Protein AF-A0A7Y6AEL7-F1 (afdb_monomer_lite)

Foldseek 3Di:
DVVVVPVVVVVVVVVVVVVCCVVPPVVLPDDDDDDDDPPDDPPDDDFFEAEDEQLQADPPPVSSVVVVVCVVVVVGPYYHYDYDNYNYPRRPD

Structure (mmCIF, N/CA/C/O backbone):
data_AF-A0A7Y6AEL7-F1
#
_entry.id   AF-A0A7Y6AEL7-F1
#
loop_
_atom_site.group_PDB
_atom_site.id
_atom_site.type_symbol
_atom_site.label_atom_id
_atom_site.label_alt_id
_atom_site.label_comp_id
_atom_site.label_asym_id
_atom_site.label_entity_id
_atom_site.label_seq_id
_atom_site.pdbx_PDB_ins_code
_atom_site.Cartn_x
_atom_site.Cartn_y
_atom_site.Cartn_z
_atom_site.occupancy
_atom_site.B_iso_or_equiv
_atom_site.auth_seq_id
_atom_site.auth_comp_id
_atom_site.auth_asym_id
_atom_site.auth_atom_id
_atom_site.pdbx_PDB_model_num
ATOM 1 N N . MET A 1 1 ? 46.525 -4.388 -18.466 1.00 58.16 1 MET A N 1
ATOM 2 C CA . MET A 1 1 ? 45.247 -3.971 -19.102 1.00 58.16 1 MET A CA 1
ATOM 3 C C . MET A 1 1 ? 44.014 -4.304 -18.258 1.00 58.16 1 MET A C 1
ATOM 5 O O . MET A 1 1 ? 43.192 -3.418 -18.089 1.00 58.16 1 MET A O 1
ATOM 9 N N . ARG A 1 2 ? 43.898 -5.507 -17.672 1.00 61.78 2 ARG A N 1
ATOM 10 C CA . ARG A 1 2 ? 42.736 -5.942 -16.859 1.00 61.78 2 ARG A CA 1
ATOM 11 C C . ARG A 1 2 ? 42.332 -4.985 -15.721 1.00 61.78 2 ARG A C 1
ATOM 13 O O . ARG A 1 2 ? 41.154 -4.709 -15.544 1.00 61.78 2 ARG A O 1
ATOM 20 N N . THR A 1 3 ? 43.298 -4.415 -15.006 1.00 61.06 3 THR A N 1
ATOM 21 C CA . THR A 1 3 ? 43.053 -3.524 -13.856 1.00 61.06 3 THR A CA 1
ATOM 22 C C . THR A 1 3 ? 42.461 -2.165 -14.237 1.00 61.06 3 THR A C 1
ATOM 24 O O . THR A 1 3 ? 41.734 -1.584 -13.441 1.00 61.06 3 THR A O 1
ATOM 27 N N . LYS A 1 4 ? 42.713 -1.668 -15.460 1.00 68.69 4 LYS A N 1
ATOM 28 C CA . LYS A 1 4 ? 42.194 -0.364 -15.921 1.00 68.69 4 LYS A CA 1
ATOM 29 C C . LYS A 1 4 ? 40.688 -0.395 -16.196 1.00 68.69 4 LYS A C 1
ATOM 31 O O . LYS A 1 4 ? 40.034 0.634 -16.102 1.00 68.69 4 LYS A O 1
ATOM 36 N N . PHE A 1 5 ? 40.146 -1.575 -16.499 1.00 78.56 5 PHE A N 1
ATOM 37 C CA . PHE A 1 5 ? 38.723 -1.757 -16.782 1.00 78.56 5 PHE A CA 1
ATOM 38 C C . PHE A 1 5 ? 37.931 -2.301 -15.590 1.00 78.56 5 PHE A C 1
ATOM 40 O O . PHE A 1 5 ? 36.711 -2.199 -15.588 1.00 78.56 5 PHE A O 1
ATOM 47 N N . ALA A 1 6 ? 38.598 -2.830 -14.560 1.00 83.00 6 ALA A N 1
ATOM 48 C CA . ALA A 1 6 ? 37.932 -3.411 -13.396 1.00 83.00 6 ALA A CA 1
ATOM 49 C C . ALA A 1 6 ? 37.073 -2.387 -12.634 1.00 83.00 6 ALA A C 1
ATOM 51 O O . ALA A 1 6 ? 35.922 -2.670 -12.318 1.00 83.00 6 ALA A O 1
ATOM 52 N N . LEU A 1 7 ? 37.605 -1.183 -12.394 1.00 88.31 7 LEU A N 1
ATOM 53 C CA . LEU A 1 7 ? 36.875 -0.112 -11.713 1.00 88.31 7 LEU A CA 1
ATOM 54 C C . LEU A 1 7 ? 35.671 0.408 -12.526 1.00 88.31 7 LEU A C 1
ATOM 56 O O . LEU A 1 7 ? 34.565 0.381 -11.989 1.00 88.31 7 LEU A O 1
ATOM 60 N N . PRO A 1 8 ? 35.816 0.839 -13.799 1.00 90.31 8 PRO A N 1
ATOM 61 C CA . PRO A 1 8 ? 34.667 1.313 -14.570 1.00 90.31 8 PRO A CA 1
ATOM 62 C C . PRO A 1 8 ? 33.629 0.210 -14.817 1.00 90.31 8 PRO A C 1
ATOM 64 O O . PRO A 1 8 ? 32.435 0.493 -14.769 1.00 90.31 8 PRO A O 1
ATOM 67 N N . LEU A 1 9 ? 34.048 -1.049 -15.005 1.00 93.19 9 LEU A N 1
ATOM 68 C CA . LEU A 1 9 ? 33.119 -2.175 -15.135 1.00 93.19 9 LEU A CA 1
ATOM 69 C C . LEU A 1 9 ? 32.382 -2.463 -13.820 1.00 93.19 9 LEU A C 1
ATOM 71 O O . LEU A 1 9 ? 31.184 -2.732 -13.840 1.00 93.19 9 LEU A O 1
ATOM 75 N N . GLY A 1 10 ? 33.070 -2.357 -12.680 1.00 93.25 10 GLY A N 1
ATOM 76 C CA . GLY A 1 10 ? 32.456 -2.468 -11.358 1.00 93.25 10 GLY A CA 1
ATOM 77 C C . GLY A 1 10 ? 31.407 -1.382 -11.108 1.00 93.25 10 GLY A C 1
ATOM 78 O O . GLY A 1 10 ? 30.303 -1.691 -10.667 1.00 93.25 10 GLY A O 1
ATOM 79 N N . ILE A 1 11 ? 31.711 -0.129 -11.463 1.00 96.19 11 ILE A N 1
ATOM 80 C CA . ILE A 1 11 ? 30.766 0.995 -11.361 1.00 96.19 11 ILE A CA 1
ATOM 81 C C . ILE A 1 11 ? 29.556 0.771 -12.272 1.00 96.19 11 ILE A C 1
ATOM 83 O O . ILE A 1 11 ? 28.420 0.903 -11.821 1.00 96.19 11 ILE A O 1
ATOM 87 N N . ALA A 1 12 ? 29.782 0.395 -13.535 1.00 97.06 12 ALA A N 1
ATOM 88 C CA . ALA A 1 12 ? 28.702 0.112 -14.477 1.00 97.06 12 ALA A CA 1
ATOM 89 C C . ALA A 1 12 ? 27.802 -1.033 -13.984 1.00 97.06 12 ALA A C 1
ATOM 91 O O . ALA A 1 12 ? 26.577 -0.921 -14.030 1.00 97.06 12 ALA A O 1
ATOM 92 N N . GLY A 1 13 ? 28.402 -2.102 -13.449 1.00 97.69 13 GLY A N 1
ATOM 93 C CA . GLY A 1 13 ? 27.677 -3.228 -12.862 1.00 97.69 13 GLY A CA 1
ATOM 94 C C . GLY A 1 13 ? 26.822 -2.819 -11.661 1.00 97.69 13 GLY A C 1
ATOM 95 O O . GLY A 1 13 ? 25.636 -3.142 -11.614 1.00 97.69 13 GLY A O 1
ATOM 96 N N . ALA A 1 14 ? 27.387 -2.056 -10.722 1.00 98.06 14 ALA A N 1
ATOM 97 C CA . ALA A 1 14 ? 26.647 -1.543 -9.570 1.00 98.06 14 ALA A CA 1
ATOM 98 C C . ALA A 1 14 ? 25.503 -0.605 -9.990 1.00 98.06 14 ALA A C 1
ATOM 100 O O . ALA A 1 14 ? 24.386 -0.731 -9.492 1.00 98.06 14 ALA A O 1
ATOM 101 N N . GLY A 1 15 ? 25.748 0.289 -10.953 1.00 98.25 15 GLY A N 1
ATOM 102 C CA . GLY A 1 15 ? 24.730 1.187 -11.497 1.00 98.25 15 GLY A CA 1
ATOM 103 C C . GLY A 1 15 ? 23.558 0.432 -12.128 1.00 98.25 15 GLY A C 1
ATOM 104 O O . GLY A 1 15 ? 22.401 0.706 -11.807 1.00 98.25 15 GLY A O 1
ATOM 105 N N . ALA A 1 16 ? 23.845 -0.572 -12.962 1.00 98.19 16 ALA A N 1
ATOM 106 C CA . ALA A 1 16 ? 22.817 -1.420 -13.563 1.00 98.19 16 ALA A CA 1
ATOM 107 C C . ALA A 1 16 ? 22.005 -2.189 -12.504 1.00 98.19 16 ALA A C 1
ATOM 109 O O . ALA A 1 16 ? 20.776 -2.270 -12.604 1.00 98.19 16 ALA A O 1
ATOM 110 N N . ALA A 1 17 ? 22.666 -2.707 -11.464 1.00 98.12 17 ALA A N 1
ATOM 111 C CA . ALA A 1 17 ? 21.999 -3.383 -10.354 1.00 98.12 17 ALA A CA 1
ATOM 112 C C . ALA A 1 17 ? 21.064 -2.437 -9.580 1.00 98.12 17 ALA A C 1
ATOM 114 O O . ALA A 1 17 ? 19.907 -2.787 -9.348 1.00 98.12 17 ALA A O 1
ATOM 115 N N . CYS A 1 18 ? 21.518 -1.224 -9.248 1.00 98.19 18 CYS A N 1
ATOM 116 C CA . CYS A 1 18 ? 20.702 -0.213 -8.571 1.00 98.19 18 CYS A CA 1
ATOM 117 C C . CYS A 1 18 ? 19.471 0.183 -9.394 1.00 98.19 18 CYS A C 1
ATOM 119 O O . CYS A 1 18 ? 18.365 0.210 -8.857 1.00 98.19 18 CYS A O 1
ATOM 121 N N . LEU A 1 19 ? 19.636 0.444 -10.696 1.00 98.00 19 LEU A N 1
ATOM 122 C CA . LEU A 1 19 ? 18.520 0.783 -11.585 1.00 98.00 19 LEU A CA 1
ATOM 123 C C . LEU A 1 19 ? 17.504 -0.356 -11.672 1.00 98.00 19 LEU A C 1
ATOM 125 O O . LEU A 1 19 ? 16.301 -0.126 -11.551 1.00 98.00 19 LEU A O 1
ATOM 129 N N . THR A 1 20 ? 17.983 -1.591 -11.821 1.00 97.50 20 THR A N 1
ATOM 130 C CA . THR A 1 20 ? 17.120 -2.776 -11.863 1.00 97.50 20 THR A CA 1
ATOM 131 C C . THR A 1 20 ? 16.361 -2.943 -10.551 1.00 97.50 20 THR A C 1
ATOM 133 O O . THR A 1 20 ? 15.147 -3.135 -10.565 1.00 97.50 20 THR A O 1
ATOM 136 N N . TYR A 1 21 ? 17.041 -2.813 -9.411 1.00 97.50 21 TYR A N 1
ATOM 137 C CA . TYR A 1 21 ? 16.418 -2.883 -8.092 1.00 97.50 21 TYR A CA 1
ATOM 138 C C . TYR A 1 21 ? 15.345 -1.802 -7.912 1.00 97.50 21 TYR A C 1
ATOM 140 O O . TYR A 1 21 ? 14.203 -2.115 -7.563 1.00 97.50 21 TYR A O 1
ATOM 148 N N . ALA A 1 22 ? 15.682 -0.547 -8.214 1.00 96.75 22 ALA A N 1
ATOM 149 C CA . ALA A 1 22 ? 14.775 0.584 -8.076 1.00 96.75 22 ALA A CA 1
ATOM 150 C C . ALA A 1 22 ? 13.524 0.417 -8.953 1.00 96.75 22 ALA A C 1
ATOM 152 O O . ALA A 1 22 ? 12.393 0.529 -8.473 1.00 96.75 22 ALA A O 1
ATOM 153 N N . ALA A 1 23 ? 13.730 0.086 -10.231 1.00 94.31 23 ALA A N 1
ATOM 154 C CA . ALA A 1 23 ? 12.668 -0.015 -11.220 1.00 94.31 23 ALA A CA 1
ATOM 155 C C . ALA A 1 23 ? 11.818 -1.279 -11.070 1.00 94.31 23 ALA A C 1
ATOM 157 O O . ALA A 1 23 ? 10.633 -1.234 -11.393 1.00 94.31 23 ALA A O 1
ATOM 158 N N . ALA A 1 24 ? 12.377 -2.408 -10.620 1.00 92.94 24 ALA A N 1
ATOM 159 C CA . ALA A 1 24 ? 11.660 -3.683 -10.529 1.00 92.94 24 ALA A CA 1
ATOM 160 C C . ALA A 1 24 ? 11.024 -3.921 -9.151 1.00 92.94 24 ALA A C 1
ATOM 162 O O . ALA A 1 24 ? 9.895 -4.431 -9.087 1.00 92.94 24 ALA A O 1
ATOM 163 N N . TYR A 1 25 ? 11.723 -3.540 -8.077 1.00 94.44 25 TYR A N 1
ATOM 164 C CA . TYR A 1 25 ? 11.384 -3.885 -6.697 1.00 94.44 25 TYR A CA 1
ATOM 165 C C . TYR A 1 25 ? 11.024 -2.663 -5.849 1.00 94.44 25 TYR A C 1
ATOM 167 O O . TYR A 1 25 ? 9.881 -2.580 -5.398 1.00 94.44 25 TYR A O 1
ATOM 175 N N . GLU A 1 26 ? 11.946 -1.713 -5.664 1.00 95.81 26 GLU A N 1
ATOM 176 C CA . GLU A 1 26 ? 11.804 -0.641 -4.661 1.00 95.81 26 GLU A CA 1
ATOM 177 C C . GLU A 1 26 ? 10.536 0.189 -4.881 1.00 95.81 26 GLU A C 1
ATOM 179 O O . GLU A 1 26 ? 9.703 0.302 -3.983 1.00 95.81 26 GLU A O 1
ATOM 184 N N . ALA A 1 27 ? 10.307 0.652 -6.116 1.00 92.94 27 ALA A N 1
ATOM 185 C CA . ALA A 1 27 ? 9.133 1.449 -6.481 1.00 92.94 27 ALA A CA 1
ATOM 186 C C . ALA A 1 27 ? 7.783 0.720 -6.293 1.00 92.94 27 ALA A C 1
ATOM 188 O O . ALA A 1 27 ? 6.720 1.325 -6.412 1.00 92.94 27 ALA A O 1
ATOM 189 N N . ARG A 1 28 ? 7.798 -0.596 -6.043 1.00 93.56 28 ARG A N 1
ATOM 190 C CA . ARG A 1 28 ? 6.605 -1.441 -5.848 1.00 93.56 28 ARG A CA 1
ATOM 191 C C . ARG A 1 28 ? 6.628 -2.168 -4.502 1.00 93.56 28 ARG A C 1
ATOM 193 O O . ARG A 1 28 ? 5.873 -3.119 -4.293 1.00 93.56 28 ARG A O 1
ATOM 200 N N . SER A 1 29 ? 7.493 -1.727 -3.593 1.00 95.12 29 SER A N 1
ATOM 201 C CA . SER A 1 29 ? 7.717 -2.314 -2.277 1.00 95.12 29 SER A CA 1
ATOM 202 C C . SER A 1 29 ? 6.710 -1.772 -1.254 1.00 95.12 29 SER A C 1
ATOM 204 O O . SER A 1 29 ? 7.073 -1.165 -0.251 1.00 95.12 29 SER A O 1
ATOM 206 N N . PHE A 1 30 ? 5.413 -1.972 -1.506 1.00 95.88 30 PHE A N 1
ATOM 207 C CA . PHE A 1 30 ? 4.350 -1.455 -0.637 1.00 95.88 30 PHE A CA 1
ATOM 208 C C . PHE A 1 30 ? 4.440 -2.037 0.787 1.00 95.88 30 PHE A C 1
ATOM 210 O O . PHE A 1 30 ? 4.797 -3.207 0.984 1.00 95.88 30 PHE A O 1
ATOM 217 N N . ARG A 1 31 ? 4.121 -1.222 1.801 1.00 95.38 31 ARG A N 1
ATOM 218 C CA . ARG A 1 31 ? 4.243 -1.576 3.225 1.00 95.38 31 ARG A CA 1
ATOM 219 C C . ARG A 1 31 ? 2.993 -1.190 4.001 1.00 95.38 31 ARG A C 1
ATOM 221 O O . ARG A 1 31 ? 2.374 -0.169 3.734 1.00 95.38 31 ARG A O 1
ATOM 228 N N . LEU A 1 32 ? 2.656 -2.011 4.990 1.00 96.88 32 LEU A N 1
ATOM 229 C CA . LEU A 1 32 ? 1.590 -1.742 5.946 1.00 96.88 32 LEU A CA 1
ATOM 230 C C . LEU A 1 32 ? 2.210 -1.313 7.274 1.00 96.88 32 LEU A C 1
ATOM 232 O O . LEU A 1 32 ? 2.933 -2.092 7.898 1.00 96.88 32 LEU A O 1
ATOM 236 N N . ARG A 1 33 ? 1.896 -0.097 7.717 1.00 97.06 33 ARG A N 1
ATOM 237 C CA . ARG A 1 33 ? 2.252 0.393 9.050 1.00 97.06 33 ARG A CA 1
ATOM 238 C C . ARG A 1 33 ? 1.110 0.096 10.017 1.00 97.06 33 ARG A C 1
ATOM 240 O O . ARG A 1 33 ? -0.051 0.305 9.683 1.00 97.06 33 ARG A O 1
ATOM 247 N N . ARG A 1 34 ? 1.443 -0.389 11.213 1.00 97.38 34 ARG A N 1
ATOM 248 C CA . ARG A 1 34 ? 0.493 -0.589 12.314 1.00 97.38 34 ARG A CA 1
ATOM 249 C C . ARG A 1 34 ? 0.886 0.319 13.464 1.00 97.38 34 ARG A C 1
ATOM 251 O O . ARG A 1 34 ? 2.067 0.425 13.782 1.00 97.38 34 ARG A O 1
ATOM 258 N N . VAL A 1 35 ? -0.103 0.987 14.035 1.00 96.88 35 VAL A N 1
ATOM 259 C CA . VAL A 1 35 ? 0.050 1.866 15.191 1.00 96.88 35 VAL A CA 1
ATOM 260 C C . VAL A 1 35 ? -1.111 1.566 16.123 1.00 96.88 35 VAL A C 1
ATOM 262 O O . VAL A 1 35 ? -2.246 1.436 15.667 1.00 96.88 35 VAL A O 1
ATOM 265 N N . GLU A 1 36 ? -0.819 1.447 17.410 1.00 96.00 36 GLU A N 1
ATOM 266 C CA . GLU A 1 36 ? -1.825 1.312 18.457 1.00 96.00 36 GLU A CA 1
ATOM 267 C C . GLU A 1 36 ? -1.909 2.631 19.217 1.00 96.00 36 GLU A C 1
ATOM 269 O O . GLU A 1 36 ? -0.887 3.223 19.567 1.00 96.00 36 GLU A O 1
ATOM 274 N N . VAL A 1 37 ? -3.130 3.115 19.434 1.00 95.25 37 VAL A N 1
ATOM 275 C CA . VAL A 1 37 ? -3.386 4.393 20.101 1.00 95.25 37 VAL A CA 1
ATOM 276 C C . VAL A 1 37 ? -4.394 4.150 21.225 1.00 95.25 37 VAL A C 1
ATOM 278 O O . VAL A 1 37 ? -5.459 3.586 20.957 1.00 95.25 37 VAL A O 1
ATOM 281 N N . PRO A 1 38 ? -4.117 4.574 22.473 1.00 93.75 38 PRO A N 1
ATOM 282 C CA . PRO A 1 38 ? -5.018 4.387 23.609 1.00 93.75 38 PRO A CA 1
ATOM 283 C C . PRO A 1 38 ? -6.144 5.435 23.600 1.00 93.75 38 PRO A C 1
ATOM 285 O O . PRO A 1 38 ? -6.272 6.242 24.514 1.00 93.75 38 PRO A O 1
ATOM 288 N N . ALA A 1 39 ? -6.941 5.450 22.532 1.00 94.62 39 ALA A N 1
ATOM 289 C CA . ALA A 1 39 ? -8.010 6.429 22.330 1.00 94.62 39 ALA A CA 1
ATOM 290 C C . ALA A 1 39 ? -9.371 5.980 22.894 1.00 94.62 39 ALA A C 1
ATOM 292 O O . ALA A 1 39 ? -10.292 6.787 22.982 1.00 94.62 39 ALA A O 1
ATOM 293 N N . LEU A 1 40 ? -9.521 4.698 23.248 1.00 95.44 40 LEU A N 1
ATOM 294 C CA . LEU A 1 40 ? -10.791 4.138 23.713 1.00 95.44 40 LEU A CA 1
ATOM 295 C C . LEU A 1 40 ? -10.903 4.150 25.248 1.00 95.44 40 LEU A C 1
ATOM 297 O O . LEU A 1 40 ? -9.913 3.883 25.935 1.00 95.44 40 LEU A O 1
ATOM 301 N N . PRO A 1 41 ? -12.109 4.393 25.797 1.00 96.06 41 PRO A N 1
ATOM 302 C CA . PRO A 1 41 ? -12.423 4.144 27.198 1.00 96.06 41 PRO A CA 1
ATOM 303 C C . PRO A 1 41 ? -12.009 2.749 27.687 1.00 96.06 41 PRO A C 1
ATOM 305 O O . PRO A 1 41 ? -12.010 1.765 26.943 1.00 96.06 41 PRO A O 1
ATOM 308 N N . ARG A 1 42 ? -11.702 2.649 28.985 1.00 93.75 42 ARG A N 1
ATOM 309 C CA . ARG A 1 42 ? -11.344 1.374 29.624 1.00 93.75 42 ARG A CA 1
ATOM 310 C C . ARG A 1 42 ? -12.482 0.358 29.497 1.00 93.75 42 ARG A C 1
ATOM 312 O O . ARG A 1 42 ? -13.647 0.699 29.663 1.00 93.75 42 ARG A O 1
ATOM 319 N N . GLY A 1 43 ? -12.122 -0.898 29.238 1.00 94.56 43 GLY A N 1
ATOM 320 C CA . GLY A 1 43 ? -13.076 -2.002 29.085 1.00 94.56 43 GLY A CA 1
ATOM 321 C C . GLY A 1 43 ? -13.709 -2.112 27.695 1.00 94.56 43 GLY A C 1
ATOM 322 O O . GLY A 1 43 ? -14.402 -3.091 27.430 1.00 94.56 43 GLY A O 1
ATOM 323 N N . MET A 1 44 ? -13.454 -1.167 26.783 1.00 97.00 44 MET A N 1
ATOM 324 C CA . MET A 1 44 ? -13.890 -1.304 25.394 1.00 97.00 44 MET A CA 1
ATOM 325 C C . MET A 1 44 ? -13.023 -2.303 24.630 1.00 97.00 44 MET A C 1
ATOM 327 O O . MET A 1 44 ? -11.803 -2.360 24.804 1.00 97.00 44 MET A O 1
ATOM 331 N N . ARG A 1 45 ? -13.654 -3.064 23.727 1.00 95.25 45 ARG A N 1
ATOM 332 C CA . ARG A 1 45 ? -12.913 -3.886 22.766 1.00 95.25 45 ARG A CA 1
ATOM 333 C C . ARG A 1 45 ? -12.071 -2.985 21.846 1.00 95.25 45 ARG A C 1
ATOM 335 O O . ARG A 1 45 ? -12.551 -1.915 21.468 1.00 95.25 45 ARG A O 1
ATOM 342 N N . PRO A 1 46 ? -10.873 -3.418 21.419 1.00 95.88 46 PRO A N 1
ATOM 343 C CA . PRO A 1 46 ? -10.108 -2.704 20.404 1.00 95.88 46 PRO A CA 1
ATOM 344 C C . PRO A 1 46 ? -10.899 -2.527 19.100 1.00 95.88 46 PRO A C 1
ATOM 346 O O . PRO A 1 46 ? -11.660 -3.414 18.697 1.00 95.88 46 PRO A O 1
ATOM 349 N N . LEU A 1 47 ? -10.678 -1.394 18.433 1.00 96.62 47 LEU A N 1
ATOM 350 C CA . LEU A 1 47 ? -11.183 -1.102 17.092 1.00 96.62 47 LEU A CA 1
ATOM 351 C C . LEU A 1 47 ? -10.013 -1.036 16.112 1.00 96.62 47 LEU A C 1
ATOM 353 O O . LEU A 1 47 ? -8.981 -0.429 16.403 1.00 96.62 47 LEU A O 1
ATOM 357 N N . ARG A 1 48 ? 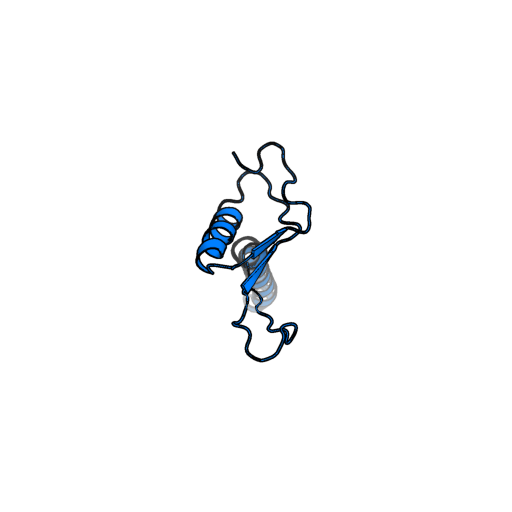-10.178 -1.643 14.937 1.00 97.19 48 ARG A N 1
ATOM 358 C CA . ARG A 1 48 ? -9.199 -1.605 13.848 1.00 97.19 48 ARG A CA 1
ATOM 359 C C . ARG A 1 48 ? -9.655 -0.629 12.778 1.00 97.19 48 ARG A C 1
ATOM 361 O O . ARG A 1 48 ? -10.687 -0.838 12.145 1.00 97.19 48 ARG A O 1
ATOM 368 N N . VAL A 1 49 ? -8.847 0.393 12.531 1.00 96.88 49 VAL A N 1
ATOM 369 C CA . VAL A 1 49 ? -9.073 1.357 11.452 1.00 96.88 49 VAL A CA 1
ATOM 370 C C . VAL A 1 49 ? -8.039 1.119 10.359 1.00 96.88 49 VAL A C 1
ATOM 372 O O . VAL A 1 49 ? -6.837 1.127 10.623 1.00 96.88 49 VAL A O 1
ATOM 375 N N . LEU A 1 50 ? -8.503 0.895 9.131 1.00 97.69 50 LEU A N 1
ATOM 376 C CA . LEU A 1 50 ? -7.663 0.917 7.940 1.00 97.69 50 LEU A CA 1
ATOM 377 C C . LEU A 1 50 ? -7.729 2.318 7.339 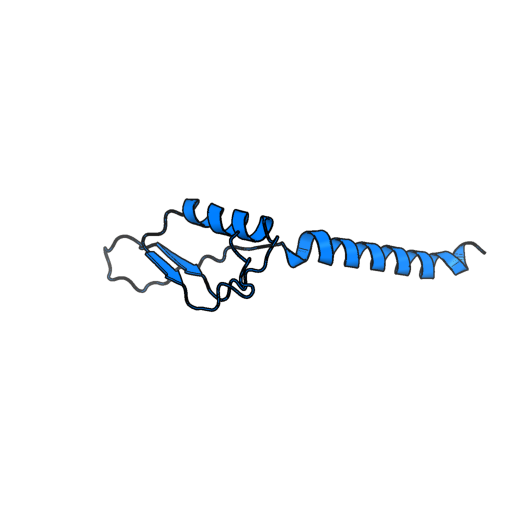1.00 97.69 50 LEU A C 1
ATOM 379 O O . LEU A 1 50 ? -8.742 2.680 6.751 1.00 97.69 50 LEU A O 1
ATOM 383 N N . GLN A 1 51 ? -6.650 3.084 7.469 1.00 96.56 51 GLN A N 1
ATOM 384 C CA . GLN A 1 51 ? -6.511 4.364 6.783 1.00 96.56 51 GLN A CA 1
ATOM 385 C C . GLN A 1 51 ? -5.696 4.195 5.499 1.00 96.56 51 GLN A C 1
ATOM 387 O O . GLN A 1 51 ? -4.610 3.614 5.517 1.00 96.56 51 GLN A O 1
ATOM 392 N N . VAL A 1 52 ? -6.214 4.734 4.401 1.00 96.62 52 VAL A N 1
ATOM 393 C CA . VAL A 1 52 ? -5.532 4.871 3.110 1.00 96.62 52 VAL A CA 1
ATOM 394 C C . VAL A 1 52 ? -5.618 6.326 2.647 1.00 96.62 52 VAL A C 1
ATOM 396 O O . VAL A 1 52 ? -6.535 7.048 3.028 1.00 96.62 52 VAL A O 1
ATOM 399 N N . SER A 1 53 ? -4.655 6.766 1.848 1.00 96.19 53 SER A N 1
ATOM 400 C CA . SER A 1 53 ? -4.619 8.117 1.284 1.00 96.19 53 SER A CA 1
ATOM 401 C C . SER A 1 53 ? -3.825 8.108 -0.008 1.00 96.19 53 SER A C 1
ATOM 403 O O . SER A 1 53 ? -2.956 7.244 -0.161 1.00 96.19 53 SER A O 1
ATOM 405 N N . ASP A 1 54 ? -4.108 9.078 -0.877 1.00 96.00 54 ASP A N 1
ATOM 406 C CA . ASP A 1 54 ? -3.253 9.510 -1.990 1.00 96.00 54 ASP A CA 1
ATOM 407 C C . ASP A 1 54 ? -2.705 8.325 -2.789 1.00 96.00 54 ASP A C 1
ATOM 409 O O . ASP A 1 54 ? -1.504 8.169 -3.025 1.00 96.00 54 ASP A O 1
ATOM 413 N N . ILE A 1 55 ? -3.605 7.403 -3.144 1.00 95.19 55 ILE A N 1
ATOM 414 C CA . ILE A 1 55 ? -3.225 6.179 -3.848 1.00 95.19 55 ILE A CA 1
ATOM 415 C C . ILE A 1 55 ? -2.609 6.528 -5.209 1.00 95.19 55 ILE A C 1
ATOM 417 O O . ILE A 1 55 ? -1.736 5.778 -5.670 1.00 95.19 55 ILE A O 1
ATOM 421 N N . HIS A 1 56 ? -3.041 7.635 -5.835 1.00 95.94 56 HIS A N 1
ATOM 422 C CA . HIS A 1 56 ? -2.603 8.092 -7.156 1.00 95.94 56 HIS A CA 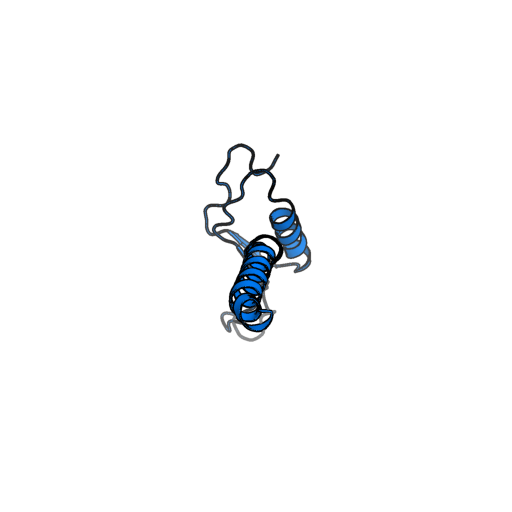1
ATOM 423 C C . HIS A 1 56 ? -2.494 6.923 -8.144 1.00 95.94 56 HIS A C 1
ATOM 425 O O . HIS A 1 56 ? -1.415 6.549 -8.627 1.00 95.94 56 HIS A O 1
ATOM 431 N N . MET A 1 57 ? -3.608 6.219 -8.328 1.00 96.00 57 MET A N 1
ATOM 432 C CA . MET A 1 57 ? -3.696 5.100 -9.252 1.00 96.00 57 MET A CA 1
ATOM 433 C C . MET A 1 57 ? -3.654 5.628 -10.686 1.00 96.00 57 MET A C 1
ATOM 435 O O . MET A 1 57 ? -4.368 6.569 -11.023 1.00 96.00 57 MET A O 1
ATOM 439 N N . VAL A 1 58 ? -2.841 4.984 -11.520 1.00 95.25 58 VAL A N 1
ATOM 440 C CA . VAL A 1 58 ? -2.815 5.180 -12.976 1.00 95.25 58 VAL A CA 1
ATOM 441 C C . VAL A 1 58 ? -2.987 3.835 -13.677 1.00 95.25 58 VAL A C 1
ATOM 443 O O . VAL A 1 58 ? -2.807 2.782 -13.044 1.00 95.25 58 VAL A O 1
ATOM 446 N N . CYS A 1 59 ? -3.316 3.854 -14.969 1.00 95.44 59 CYS A N 1
ATOM 447 C CA . CYS A 1 59 ? -3.548 2.637 -15.739 1.00 95.44 59 CYS A CA 1
ATOM 448 C C . CYS A 1 59 ? -2.346 1.664 -15.667 1.00 95.44 59 CYS A C 1
ATOM 450 O O . CYS A 1 59 ? -1.175 2.050 -15.614 1.00 95.44 59 CYS A O 1
ATOM 452 N N . GLY A 1 60 ? -2.632 0.358 -15.604 1.00 92.50 60 GLY A N 1
ATOM 453 C CA . GLY A 1 60 ? -1.618 -0.706 -15.630 1.00 92.50 60 GLY A CA 1
ATOM 454 C C . GLY A 1 60 ? -0.923 -1.035 -14.296 1.00 92.50 60 GLY A C 1
ATOM 455 O O . GLY A 1 60 ? -0.144 -1.992 -14.237 1.00 92.50 60 GLY A O 1
ATOM 456 N N . GLN A 1 61 ? -1.214 -0.340 -13.187 1.00 94.06 61 GLN A N 1
ATOM 457 C CA . GLN A 1 61 ? -0.587 -0.589 -11.872 1.00 94.06 61 GLN A CA 1
ATOM 458 C C . GLN A 1 61 ? -1.145 -1.814 -11.109 1.00 94.06 61 GLN A C 1
ATOM 460 O O . GLN A 1 61 ? -1.464 -1.745 -9.918 1.00 94.06 61 GLN A O 1
ATOM 465 N N . ARG A 1 62 ? -1.190 -2.991 -11.752 1.00 93.19 62 ARG A N 1
ATOM 466 C CA . ARG A 1 62 ? -1.776 -4.235 -11.198 1.00 93.19 62 ARG A CA 1
ATOM 467 C C . ARG A 1 62 ? -1.229 -4.624 -9.819 1.00 93.19 62 ARG A C 1
ATOM 469 O O . ARG A 1 62 ? -1.999 -4.944 -8.924 1.00 93.19 62 ARG A O 1
ATOM 476 N N . LYS A 1 63 ? 0.087 -4.503 -9.598 1.00 94.25 63 LYS A N 1
ATOM 477 C CA . LYS A 1 63 ? 0.716 -4.789 -8.290 1.00 94.25 63 LYS A CA 1
ATOM 478 C C . LYS A 1 63 ? 0.179 -3.899 -7.158 1.00 94.25 63 LYS A C 1
ATOM 480 O O . LYS A 1 63 ? 0.010 -4.388 -6.044 1.00 94.25 63 LYS A O 1
ATOM 485 N N . LYS A 1 64 ? -0.085 -2.612 -7.430 1.00 95.38 64 LYS A N 1
ATOM 486 C CA . LYS A 1 64 ? -0.672 -1.678 -6.453 1.00 95.38 64 LYS A CA 1
ATOM 487 C C . LYS A 1 64 ? -2.117 -2.078 -6.156 1.00 95.38 64 LYS A C 1
ATOM 489 O O . LYS A 1 64 ? -2.489 -2.175 -4.992 1.00 95.38 64 LYS A O 1
ATOM 494 N N . GLN A 1 65 ? -2.895 -2.398 -7.195 1.00 95.12 65 GLN A N 1
ATOM 495 C CA . GLN A 1 65 ? -4.266 -2.891 -7.037 1.00 95.12 65 GLN A CA 1
ATOM 496 C C . GLN A 1 65 ? -4.321 -4.178 -6.198 1.00 95.12 65 GLN A C 1
ATOM 498 O O . GLN A 1 65 ? -5.109 -4.267 -5.261 1.00 95.12 65 GLN A O 1
ATOM 503 N N . ASP A 1 66 ? -3.457 -5.156 -6.475 1.00 95.62 66 ASP A N 1
ATOM 504 C CA . ASP A 1 66 ? -3.408 -6.417 -5.725 1.00 95.62 66 ASP A CA 1
ATOM 505 C C . ASP A 1 66 ? -3.001 -6.208 -4.268 1.00 95.62 66 ASP A C 1
ATOM 507 O O . ASP A 1 66 ? -3.548 -6.848 -3.367 1.00 95.62 66 ASP A O 1
ATOM 511 N N . TRP A 1 67 ? -2.064 -5.294 -4.015 1.00 96.50 67 TRP A N 1
ATOM 512 C CA . TRP A 1 67 ? -1.696 -4.918 -2.657 1.00 96.50 67 TRP A CA 1
ATOM 513 C C . TRP A 1 67 ? -2.877 -4.291 -1.905 1.00 96.50 67 TRP A C 1
ATOM 515 O O . TRP A 1 67 ? -3.175 -4.729 -0.795 1.00 96.50 67 TRP A O 1
ATOM 525 N N . LEU A 1 68 ? -3.602 -3.353 -2.526 1.00 95.69 68 LEU A N 1
ATOM 526 C CA . LEU A 1 68 ? -4.805 -2.744 -1.946 1.00 95.69 68 LEU A CA 1
ATOM 527 C C . LEU A 1 68 ? -5.893 -3.786 -1.664 1.00 95.69 68 LEU A C 1
ATOM 529 O O . LEU A 1 68 ? -6.452 -3.802 -0.569 1.00 95.69 68 LEU A O 1
ATOM 533 N N . ARG A 1 69 ? -6.148 -4.713 -2.599 1.00 95.38 69 ARG A N 1
ATOM 534 C CA . ARG A 1 69 ? -7.109 -5.815 -2.404 1.00 95.38 69 ARG A CA 1
ATOM 535 C C . ARG A 1 69 ? -6.750 -6.670 -1.187 1.00 95.38 69 ARG A C 1
ATOM 537 O O . ARG A 1 69 ? -7.630 -7.047 -0.418 1.00 95.38 69 ARG A O 1
ATOM 544 N N . ARG A 1 70 ? -5.458 -6.942 -0.963 1.00 97.06 70 ARG A N 1
ATOM 545 C CA . ARG A 1 70 ? -4.990 -7.713 0.204 1.00 97.06 70 ARG A CA 1
ATOM 546 C C . ARG A 1 70 ? -5.236 -7.002 1.535 1.00 97.06 70 ARG A C 1
ATOM 548 O O . ARG A 1 70 ? -5.336 -7.687 2.550 1.00 97.06 70 ARG A O 1
ATOM 555 N N . LEU A 1 71 ? -5.384 -5.674 1.558 1.00 96.88 71 LEU A N 1
ATOM 556 C CA . LEU A 1 71 ? -5.699 -4.944 2.793 1.00 96.88 71 LEU A CA 1
ATOM 557 C C . LEU A 1 71 ? -7.071 -5.332 3.360 1.00 96.88 71 LEU A C 1
ATOM 559 O O . LEU A 1 71 ? -7.247 -5.307 4.576 1.00 96.88 71 LEU A O 1
ATOM 563 N N . ALA A 1 72 ? -8.012 -5.786 2.525 1.00 93.94 72 ALA A N 1
ATOM 564 C CA . ALA A 1 72 ? -9.308 -6.283 2.990 1.00 93.94 72 ALA A CA 1
ATOM 565 C C . ALA A 1 72 ? -9.174 -7.497 3.933 1.00 93.94 72 ALA A C 1
ATOM 567 O O . ALA A 1 72 ? -9.977 -7.668 4.852 1.00 93.94 72 ALA A O 1
ATOM 568 N N . ALA A 1 73 ? -8.114 -8.303 3.782 1.00 96.94 73 ALA A N 1
ATOM 569 C CA . ALA A 1 73 ? -7.843 -9.441 4.661 1.00 96.94 73 ALA A CA 1
ATOM 570 C C . ALA A 1 73 ? -7.508 -9.029 6.109 1.00 96.94 73 ALA A C 1
ATOM 572 O O . ALA A 1 73 ? -7.563 -9.866 7.010 1.00 96.94 73 ALA A O 1
ATOM 573 N N . LEU A 1 74 ? -7.208 -7.746 6.358 1.00 96.75 74 LEU A N 1
ATOM 574 C CA . LEU A 1 74 ? -7.003 -7.207 7.707 1.00 96.75 74 LEU A CA 1
ATOM 575 C C . LEU A 1 74 ? -8.294 -7.166 8.534 1.00 96.75 74 LEU A C 1
ATOM 577 O O . LEU A 1 74 ? -8.213 -7.042 9.757 1.00 96.75 74 LEU A O 1
ATOM 581 N N . LYS A 1 75 ? -9.465 -7.285 7.888 1.00 96.31 75 LYS A N 1
ATOM 582 C CA . LYS A 1 75 ? -10.791 -7.207 8.521 1.00 96.31 75 LYS A CA 1
ATOM 583 C C . LYS A 1 75 ? -10.928 -5.971 9.435 1.00 96.31 75 LYS A C 1
ATOM 585 O O . LYS A 1 75 ? -11.214 -6.135 10.626 1.00 96.31 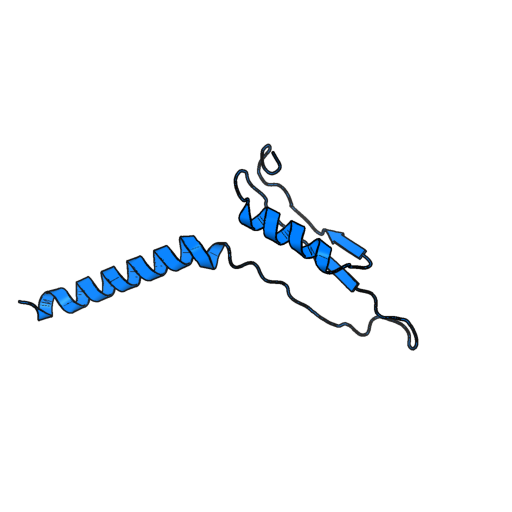75 LYS A O 1
ATOM 590 N N . PRO A 1 76 ? -10.651 -4.753 8.930 1.00 97.62 76 PRO A N 1
ATOM 591 C CA . PRO A 1 76 ? -10.820 -3.546 9.730 1.00 97.62 76 PRO A CA 1
ATOM 592 C C . PRO A 1 76 ? -12.291 -3.369 10.128 1.00 97.62 76 PRO A C 1
ATOM 594 O O . PRO A 1 76 ? -13.185 -3.768 9.385 1.00 97.62 76 PRO A O 1
ATOM 597 N N . ASP A 1 77 ? -12.532 -2.761 11.287 1.00 97.12 77 ASP A N 1
ATOM 598 C CA . ASP A 1 77 ? -13.870 -2.320 11.689 1.00 97.12 77 ASP A CA 1
ATOM 599 C C . ASP A 1 77 ? -14.301 -1.095 10.858 1.00 97.12 77 ASP A C 1
ATOM 601 O O . ASP A 1 77 ? -15.472 -0.964 10.516 1.00 97.12 77 ASP A O 1
ATOM 605 N N . PHE A 1 78 ? -13.347 -0.227 10.486 1.00 96.56 78 PHE A N 1
ATOM 606 C CA . PHE A 1 78 ? -13.591 0.973 9.680 1.00 96.56 78 PHE A CA 1
ATOM 607 C C . PHE A 1 78 ? -12.520 1.175 8.605 1.00 96.56 78 PHE A C 1
ATOM 609 O O . PHE A 1 78 ? -11.327 1.014 8.870 1.00 96.56 78 PHE A O 1
ATOM 616 N N . GLY A 1 79 ? -12.942 1.575 7.404 1.00 95.81 79 GLY A N 1
ATOM 617 C CA . GLY A 1 79 ? -12.063 2.073 6.346 1.00 95.81 79 GLY A CA 1
ATOM 618 C C . GLY A 1 79 ? -12.147 3.595 6.253 1.00 95.81 79 GLY A C 1
ATOM 619 O O . GLY A 1 79 ? -13.239 4.131 6.094 1.00 95.81 79 GLY A O 1
ATOM 620 N N . LEU A 1 80 ? -11.010 4.282 6.339 1.00 95.88 80 LEU A N 1
ATOM 621 C CA . LEU A 1 80 ? -10.896 5.726 6.161 1.00 95.88 80 LEU A CA 1
ATOM 622 C C . LEU A 1 80 ? -10.042 6.014 4.927 1.00 95.88 80 LEU A C 1
ATOM 624 O O . LEU A 1 80 ? -8.931 5.503 4.808 1.00 95.88 80 LEU A O 1
ATOM 628 N N . ASN A 1 81 ? -10.556 6.842 4.024 1.00 95.56 81 ASN A N 1
ATOM 629 C CA . 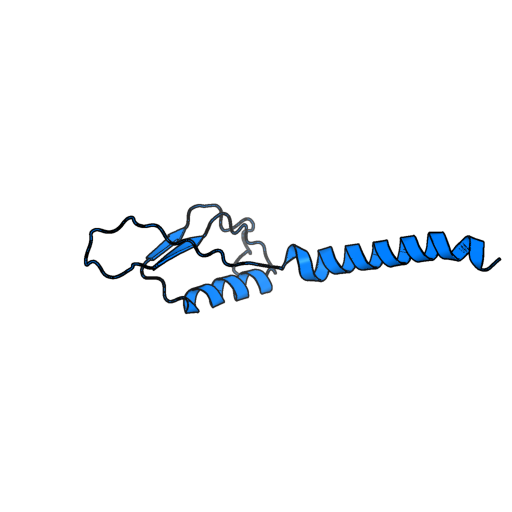ASN A 1 81 ? -9.835 7.284 2.841 1.00 95.56 81 ASN A CA 1
ATOM 630 C C . ASN A 1 81 ? -9.680 8.804 2.884 1.00 95.56 81 ASN A C 1
ATOM 632 O O . ASN A 1 81 ? -10.687 9.508 2.917 1.00 95.56 81 ASN A O 1
ATOM 636 N N . THR A 1 82 ? -8.439 9.290 2.925 1.00 94.88 82 THR A N 1
ATOM 637 C CA . THR A 1 82 ? -8.149 10.715 3.125 1.00 94.88 82 THR A CA 1
ATOM 638 C C . THR A 1 82 ? -7.745 11.482 1.866 1.00 94.88 82 THR A C 1
ATOM 640 O O . THR A 1 82 ? -7.582 12.693 1.978 1.00 94.88 82 THR A O 1
ATOM 643 N N . GLY A 1 83 ? -7.642 10.868 0.677 1.00 89.12 83 GLY A N 1
ATOM 644 C CA . GLY A 1 83 ? -7.327 11.675 -0.509 1.00 89.12 83 GLY A CA 1
ATOM 645 C C . GLY A 1 83 ? -6.962 10.958 -1.805 1.00 89.12 83 GLY A C 1
ATOM 646 O O . GLY A 1 83 ? -6.871 9.736 -1.864 1.00 89.12 83 GLY A O 1
ATOM 647 N N . ASP A 1 84 ? -6.797 11.799 -2.827 1.00 93.62 84 ASP A N 1
ATOM 648 C CA . ASP A 1 84 ? -6.442 11.599 -4.239 1.00 93.62 84 ASP A CA 1
ATOM 649 C C . ASP A 1 84 ? -6.109 10.164 -4.697 1.00 93.62 84 ASP A C 1
ATOM 651 O O . ASP A 1 84 ? -4.962 9.722 -4.802 1.00 93.62 84 ASP A O 1
ATOM 655 N N . ASN A 1 85 ? -7.157 9.389 -4.978 1.00 94.56 85 ASN A N 1
ATOM 656 C CA . ASN A 1 85 ? -6.984 7.975 -5.290 1.00 94.56 85 ASN A CA 1
ATOM 657 C C . ASN A 1 85 ? -6.688 7.693 -6.762 1.00 94.56 85 ASN A C 1
ATOM 659 O O . ASN A 1 85 ? -6.060 6.674 -7.047 1.00 94.56 85 ASN A O 1
ATOM 663 N N . LEU A 1 86 ? -7.157 8.538 -7.682 1.00 95.06 86 LEU A N 1
ATOM 664 C CA . LEU A 1 86 ? -7.127 8.296 -9.126 1.00 95.06 86 LEU A CA 1
ATOM 665 C C . LEU A 1 86 ? -6.457 9.477 -9.823 1.00 95.06 86 LEU A C 1
ATOM 667 O O . LEU A 1 86 ? -6.870 10.614 -9.641 1.00 95.06 86 LEU A O 1
ATOM 671 N N . SER A 1 87 ? -5.460 9.197 -10.657 1.00 94.38 87 SER A N 1
ATOM 672 C CA . SER A 1 87 ? -4.706 10.214 -11.405 1.00 94.38 87 SER A CA 1
ATOM 673 C C . SER A 1 87 ? -4.756 9.990 -12.921 1.00 94.38 87 SER A C 1
ATOM 675 O O . SER A 1 87 ? -3.968 10.567 -13.662 1.00 94.38 87 SER A O 1
ATOM 677 N N . ASP A 1 88 ? -5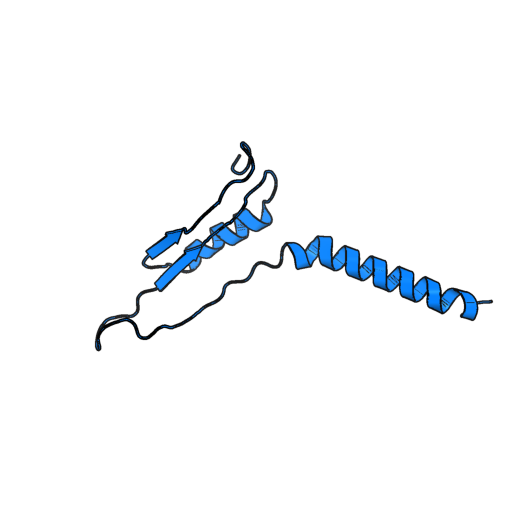.669 9.131 -13.373 1.00 93.44 88 ASP A N 1
ATOM 678 C CA . ASP A 1 88 ? -5.860 8.715 -14.762 1.00 93.44 88 ASP A CA 1
ATOM 679 C C . ASP A 1 88 ? -7.343 8.321 -14.955 1.00 93.44 88 ASP A C 1
ATOM 681 O O . ASP A 1 88 ? -7.872 7.593 -14.104 1.00 93.44 88 ASP A O 1
ATOM 685 N N . PRO A 1 89 ? -8.034 8.779 -16.018 1.00 93.00 89 PRO A N 1
ATOM 686 C CA . PRO A 1 89 ? -9.395 8.338 -16.342 1.00 93.00 89 PRO A CA 1
ATOM 687 C C . PRO A 1 89 ? -9.544 6.813 -16.447 1.00 93.00 89 PRO A C 1
ATOM 689 O O . PRO A 1 89 ? -10.582 6.272 -16.066 1.00 93.00 89 PRO A O 1
ATOM 692 N N . ASP A 1 90 ? -8.485 6.124 -16.873 1.00 92.88 90 ASP A N 1
ATOM 693 C CA . ASP A 1 90 ? -8.457 4.675 -17.077 1.00 92.88 90 ASP A CA 1
ATOM 694 C C . ASP A 1 90 ? -7.785 3.934 -15.901 1.00 92.88 90 ASP A C 1
ATOM 696 O O . ASP A 1 90 ? -7.394 2.770 -16.008 1.00 92.88 90 ASP A O 1
ATOM 700 N N . ALA A 1 91 ? -7.639 4.587 -14.740 1.00 88.38 91 ALA A N 1
ATOM 701 C CA . ALA A 1 91 ? -6.918 4.055 -13.577 1.00 88.38 91 ALA A CA 1
ATOM 702 C C . ALA A 1 91 ? -7.462 2.721 -13.029 1.00 88.38 91 ALA A C 1
ATOM 704 O O . ALA A 1 91 ? -6.725 1.978 -12.368 1.00 88.38 91 ALA A O 1
ATOM 705 N N . VAL A 1 92 ? -8.751 2.443 -13.239 1.00 82.19 92 VAL A N 1
ATOM 706 C CA . VAL A 1 92 ? -9.476 1.320 -12.610 1.00 82.19 92 VAL A CA 1
ATOM 707 C C . VAL A 1 92 ? -10.105 0.356 -13.622 1.00 82.19 92 VAL A C 1
ATOM 709 O O . VAL A 1 92 ? -10.856 -0.530 -13.213 1.00 82.19 92 VAL A O 1
ATOM 712 N N . LEU A 1 93 ? -9.801 0.519 -14.913 1.00 69.50 93 LEU A N 1
ATOM 713 C CA . LEU A 1 93 ? -10.276 -0.357 -15.989 1.00 69.50 93 LEU A CA 1
ATOM 714 C C . LEU A 1 93 ? -9.494 -1.681 -16.066 1.00 69.50 93 LEU A C 1
ATOM 716 O O . LEU A 1 93 ? -8.294 -1.723 -15.695 1.00 69.50 93 LEU A O 1
#

Radius of gyration: 21.28 Å; chains: 1; bounding box: 59×21×49 Å

Secondary structure (DSSP, 8-state):
-HHHHHHHHHHHHHHHHHHHHHHHTGGG-----------SPTTPPP--EEEE----B-TT-HHHHHHHHHHGGG--SEEEE-S--BSSTTTT-

pLDDT: mean 93.23, std 7.77, range [58.16, 98.25]

Sequence (93 aa):
MRTKFALPLGIAGAGAACLTYAAAYEARSFRLRRVEVPALPRGMRPLRVLQVSDIHMVCGQRKKQDWLRRLAALKPDFGLNTGDNLSDPDAVL